Protein AF-A0A5D2RM09-F1 (afdb_monomer)

Secondary structure (DSSP, 8-state):
-HHHHHHHHHHHHHHHHHHHHHHHHHHHHHHHHHHHHHHHHHHHHHHHHHHHHHHHHHHHHHHHHHHHT-----EEETTEEEEE-SS-EEEE-S-----

Structure (mmCIF, N/CA/C/O backbone):
data_AF-A0A5D2RM09-F1
#
_entry.id   AF-A0A5D2RM09-F1
#
loop_
_atom_site.group_PDB
_atom_site.id
_atom_site.type_symbol
_atom_site.label_atom_id
_atom_site.label_alt_id
_atom_site.label_comp_id
_atom_site.label_asym_id
_atom_site.label_entity_id
_atom_site.label_seq_id
_atom_site.pdbx_PDB_ins_code
_atom_site.Cartn_x
_atom_site.Cartn_y
_atom_site.Cartn_z
_atom_site.occupancy
_atom_site.B_iso_or_equiv
_atom_site.auth_seq_id
_atom_site.auth_comp_id
_atom_site.auth_asym_id
_atom_site.auth_atom_id
_atom_site.pdbx_PDB_model_num
ATOM 1 N N . MET A 1 1 ? -29.309 2.527 48.191 1.00 62.09 1 MET A N 1
ATOM 2 C CA . MET A 1 1 ? -27.956 2.111 47.743 1.00 62.09 1 MET A CA 1
ATOM 3 C C . MET A 1 1 ? -27.993 1.372 46.405 1.00 62.09 1 MET A C 1
ATOM 5 O O . MET A 1 1 ? -27.083 1.579 45.614 1.00 62.09 1 MET A O 1
ATOM 9 N N . GLU A 1 2 ? -29.051 0.614 46.097 1.00 76.38 2 GLU A N 1
ATOM 10 C CA . GLU A 1 2 ? -29.220 -0.122 44.825 1.00 76.38 2 GLU A CA 1
ATOM 11 C C . GLU A 1 2 ? -29.104 0.739 43.553 1.00 76.38 2 GLU A C 1
ATOM 13 O O . GLU A 1 2 ? -28.448 0.327 42.600 1.00 76.38 2 GLU A O 1
ATOM 18 N N . ASN A 1 3 ? -29.625 1.972 43.551 1.00 87.25 3 ASN A N 1
ATOM 19 C CA . ASN A 1 3 ? -29.533 2.870 42.384 1.00 87.25 3 ASN A CA 1
ATOM 20 C C . ASN A 1 3 ? -28.087 3.261 42.020 1.00 87.25 3 ASN A C 1
ATOM 22 O O . ASN A 1 3 ? -27.775 3.495 40.859 1.00 87.25 3 ASN A O 1
ATOM 26 N N . LYS A 1 4 ? -27.182 3.332 43.008 1.00 92.44 4 LYS A N 1
ATOM 27 C CA . LYS A 1 4 ? -25.757 3.605 42.749 1.00 92.44 4 LYS A CA 1
ATOM 28 C C . LYS A 1 4 ? -25.042 2.371 42.210 1.00 92.44 4 LYS A C 1
ATOM 30 O O . LYS A 1 4 ? -24.180 2.505 41.353 1.00 92.44 4 LYS A O 1
ATOM 35 N N . ILE A 1 5 ? -25.401 1.187 42.703 1.00 94.69 5 ILE A N 1
ATOM 36 C CA . ILE A 1 5 ? -24.812 -0.080 42.253 1.00 94.69 5 ILE A CA 1
ATOM 37 C C . ILE A 1 5 ? -25.192 -0.342 40.792 1.00 94.69 5 ILE A C 1
ATOM 39 O O . ILE A 1 5 ? -24.313 -0.593 39.975 1.00 94.69 5 ILE A O 1
ATOM 43 N N . THR A 1 6 ? -26.471 -0.193 40.450 1.00 95.44 6 THR A N 1
ATOM 44 C CA . THR A 1 6 ? -26.971 -0.350 39.073 1.00 95.44 6 THR A CA 1
ATOM 45 C C . THR A 1 6 ? -26.354 0.667 38.113 1.00 95.44 6 THR A C 1
ATOM 47 O O . THR A 1 6 ? -25.916 0.295 37.026 1.00 95.44 6 THR A O 1
ATOM 50 N N . TYR A 1 7 ? -26.222 1.931 38.532 1.00 95.69 7 TYR A N 1
ATOM 51 C CA . TYR A 1 7 ? -25.516 2.949 37.748 1.00 95.69 7 TYR A CA 1
ATOM 52 C C . TYR A 1 7 ? -24.058 2.558 37.467 1.00 95.69 7 TYR A C 1
ATOM 54 O O . TYR A 1 7 ? -23.622 2.580 36.319 1.00 95.69 7 TYR A O 1
ATOM 62 N N . LEU A 1 8 ? -23.306 2.148 38.493 1.00 96.25 8 LEU A N 1
ATOM 63 C CA . LEU A 1 8 ? -21.908 1.742 38.323 1.00 96.25 8 LEU A CA 1
ATOM 64 C C . LEU A 1 8 ? -21.769 0.502 37.428 1.00 96.25 8 LEU A C 1
ATOM 66 O O . LEU A 1 8 ? -20.863 0.451 36.603 1.00 96.25 8 LEU A O 1
ATOM 70 N N . GLN A 1 9 ? -22.679 -0.468 37.536 1.00 96.06 9 GLN A N 1
ATOM 71 C CA . GLN A 1 9 ? -22.711 -1.642 36.654 1.00 96.06 9 GLN A CA 1
ATOM 72 C C . GLN A 1 9 ? -22.983 -1.267 35.191 1.00 96.06 9 GLN A C 1
ATOM 74 O O . GLN A 1 9 ? -22.363 -1.835 34.288 1.00 96.06 9 GLN A O 1
ATOM 79 N N . SER A 1 10 ? -23.866 -0.292 34.958 1.00 96.38 10 SER A N 1
ATOM 80 C CA . SER A 1 10 ? -24.117 0.248 33.621 1.00 96.38 10 SER A CA 1
ATOM 81 C C . SER A 1 10 ? -22.860 0.898 33.049 1.00 96.38 10 SER A C 1
ATOM 83 O O . SER A 1 10 ? -22.484 0.581 31.927 1.00 96.38 10 SER A O 1
ATOM 85 N N . VAL A 1 11 ? -22.184 1.755 33.822 1.00 96.88 11 VAL A N 1
ATOM 86 C CA . VAL A 1 11 ? -20.946 2.426 33.385 1.00 96.88 11 VAL A CA 1
ATOM 87 C C . VAL A 1 11 ? -19.834 1.414 33.094 1.00 96.88 11 VAL A C 1
ATOM 89 O O . VAL A 1 11 ? -19.105 1.553 32.117 1.00 96.88 11 VAL A O 1
ATOM 92 N N . ILE A 1 12 ? -19.706 0.365 33.910 1.00 96.94 12 ILE A N 1
ATOM 93 C CA . ILE A 1 12 ? -18.731 -0.705 33.660 1.00 96.94 12 ILE A CA 1
ATOM 94 C C . ILE A 1 12 ? -19.051 -1.445 32.357 1.00 96.94 12 ILE A C 1
ATOM 96 O O . ILE A 1 12 ? -18.129 -1.747 31.602 1.00 96.94 12 ILE A O 1
ATOM 100 N N . SER A 1 13 ? -20.329 -1.718 32.073 1.00 96.88 13 SER A N 1
ATOM 101 C CA . SER A 1 13 ? -20.717 -2.365 30.811 1.00 96.88 13 SER A CA 1
ATOM 102 C C . SER A 1 13 ? -20.392 -1.484 29.612 1.00 96.88 13 SER A C 1
ATOM 104 O O . SER A 1 13 ? -19.741 -1.960 28.691 1.00 96.88 13 SER A O 1
ATOM 106 N N . THR A 1 14 ? -20.735 -0.193 29.656 1.00 96.94 14 THR A N 1
ATOM 107 C CA . THR A 1 14 ? -20.437 0.722 28.544 1.00 96.94 14 THR A CA 1
ATOM 108 C C . THR A 1 14 ? -18.937 0.849 28.303 1.00 96.94 14 THR A C 1
ATOM 110 O O . THR A 1 14 ? -18.496 0.754 27.167 1.00 96.94 14 THR A O 1
ATOM 11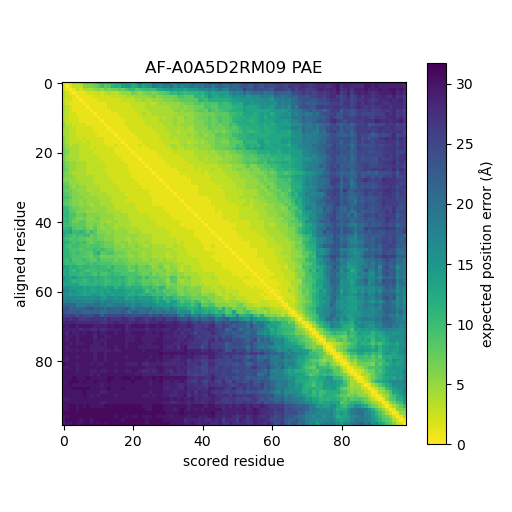3 N N . LEU A 1 15 ? -18.130 0.973 29.364 1.00 97.12 15 LEU A N 1
ATOM 114 C CA . LEU A 1 15 ? -16.670 1.032 29.227 1.00 97.12 15 LEU A CA 1
ATOM 115 C C . LEU A 1 15 ? -16.087 -0.262 28.648 1.00 97.12 15 LEU A C 1
ATOM 117 O O . LEU A 1 15 ? -15.100 -0.223 27.915 1.00 97.12 15 LEU A O 1
ATOM 121 N N . LYS A 1 16 ? -16.681 -1.413 28.977 1.00 96.94 16 LYS A N 1
ATOM 122 C CA . LYS A 1 16 ? -16.271 -2.701 28.420 1.00 96.94 16 LYS A CA 1
ATOM 123 C C . LYS A 1 16 ? -16.609 -2.790 26.933 1.00 96.94 16 LYS A C 1
ATOM 125 O O . LYS A 1 16 ? -15.754 -3.214 26.160 1.00 96.94 16 LYS A O 1
ATOM 130 N N . ASP A 1 17 ? -17.809 -2.375 26.545 1.00 96.62 17 ASP A N 1
ATOM 131 C CA . ASP A 1 17 ? -18.238 -2.362 25.145 1.00 96.62 17 ASP A CA 1
ATOM 132 C C . ASP A 1 17 ? -17.379 -1.392 24.317 1.00 96.62 17 ASP A C 1
ATOM 134 O O . ASP A 1 17 ? -16.889 -1.757 23.247 1.00 96.62 17 ASP A O 1
ATOM 138 N N . ASP A 1 18 ? -17.091 -0.204 24.857 1.00 96.62 18 ASP A N 1
ATOM 139 C CA . ASP A 1 18 ? -16.193 0.778 24.239 1.00 96.62 18 ASP A CA 1
ATOM 140 C C . ASP A 1 18 ? -14.768 0.227 24.080 1.00 96.62 18 ASP A C 1
ATOM 142 O O . ASP A 1 18 ? -14.136 0.424 23.039 1.00 96.62 18 ASP A O 1
ATOM 146 N N . SER A 1 19 ? -14.261 -0.497 25.085 1.00 96.38 19 SER A N 1
ATOM 147 C CA . SER A 1 19 ? -12.949 -1.152 25.022 1.00 96.38 19 SER A CA 1
ATOM 148 C C . SER A 1 19 ? -12.899 -2.223 23.934 1.00 96.38 19 SER A C 1
ATOM 150 O O . SER A 1 19 ? -11.920 -2.292 23.195 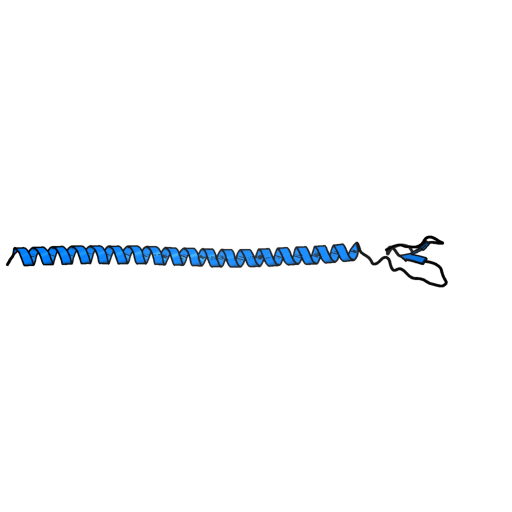1.00 96.38 19 SER A O 1
ATOM 152 N N . LEU A 1 20 ? -13.944 -3.046 23.809 1.00 96.75 20 LEU A N 1
ATOM 153 C CA . LEU A 1 20 ? -14.020 -4.079 22.772 1.00 96.75 20 LEU A CA 1
ATOM 154 C C . LEU A 1 20 ? -14.075 -3.455 21.373 1.00 96.75 20 LEU A C 1
ATOM 156 O O . LEU A 1 20 ? -13.352 -3.885 20.474 1.00 96.75 20 LEU A O 1
ATOM 160 N N . LEU A 1 21 ? -14.865 -2.392 21.206 1.00 97.25 21 LEU A N 1
ATOM 161 C CA . LEU A 1 21 ? -14.935 -1.642 19.954 1.00 97.25 21 LEU A CA 1
ATOM 162 C C . LEU A 1 21 ? -13.587 -0.999 19.594 1.00 97.25 21 LEU A C 1
ATOM 164 O O . LEU A 1 21 ? -13.211 -0.950 18.420 1.00 97.25 21 LEU A O 1
ATOM 168 N N . ALA A 1 22 ? -12.855 -0.486 20.586 1.00 97.56 22 ALA A N 1
ATOM 169 C CA . ALA A 1 22 ? -11.521 0.067 20.376 1.00 97.56 22 ALA A CA 1
ATOM 170 C C . ALA A 1 22 ? -10.534 -1.008 19.893 1.00 97.56 22 ALA A C 1
ATOM 172 O O . ALA A 1 22 ? -9.791 -0.756 18.943 1.00 97.56 22 ALA A O 1
ATOM 173 N N . ASP A 1 23 ? -10.574 -2.210 20.473 1.00 97.62 23 ASP A N 1
ATOM 174 C CA . ASP A 1 23 ? -9.731 -3.335 20.055 1.00 97.62 23 ASP A CA 1
ATOM 175 C C . ASP A 1 23 ? -10.040 -3.795 18.622 1.00 97.62 23 ASP A C 1
ATOM 177 O O . ASP A 1 23 ? -9.125 -4.098 17.851 1.00 97.62 23 ASP A O 1
ATOM 181 N N . GLU A 1 24 ? -11.315 -3.830 18.231 1.00 97.50 24 GLU A N 1
ATOM 182 C CA . GLU A 1 24 ? -11.719 -4.154 16.857 1.00 97.50 24 GLU A CA 1
ATOM 183 C C . GLU A 1 24 ? -11.213 -3.117 15.853 1.00 97.50 24 GLU A C 1
ATOM 185 O O . GLU A 1 24 ? -10.627 -3.476 14.827 1.00 97.50 24 GLU A O 1
ATOM 190 N N . LYS A 1 25 ? -11.371 -1.826 16.168 1.00 98.00 25 LYS A N 1
ATOM 191 C CA . LYS A 1 25 ? -10.842 -0.733 15.338 1.00 98.00 25 LYS A CA 1
ATOM 192 C C . LYS A 1 25 ? -9.325 -0.795 15.225 1.00 98.00 25 LYS A C 1
ATOM 194 O O . LYS A 1 25 ? -8.786 -0.595 14.140 1.00 98.00 25 LYS A O 1
ATOM 199 N N . LEU A 1 26 ? -8.639 -1.093 16.325 1.00 98.31 26 LEU A N 1
ATOM 200 C CA . LEU A 1 26 ? -7.187 -1.223 16.342 1.00 98.31 26 LEU A CA 1
ATOM 201 C C . LEU A 1 26 ? -6.734 -2.373 15.437 1.00 98.31 26 LEU A C 1
ATOM 203 O O . LEU A 1 26 ? -5.822 -2.183 14.634 1.00 98.31 26 LEU A O 1
ATOM 207 N N . LYS A 1 27 ? -7.400 -3.531 15.497 1.00 98.06 27 LYS A N 1
ATOM 208 C CA . LYS A 1 27 ? -7.115 -4.661 14.597 1.00 98.06 27 LYS A CA 1
ATOM 209 C C . LYS A 1 27 ? -7.354 -4.308 13.130 1.00 98.06 27 LYS A C 1
ATOM 211 O O . LYS A 1 27 ? -6.527 -4.651 12.290 1.00 98.06 27 LYS A O 1
ATOM 216 N N . ALA A 1 28 ? -8.445 -3.606 12.822 1.00 98.06 28 ALA A N 1
ATOM 217 C CA . ALA A 1 28 ? -8.732 -3.165 11.458 1.00 98.06 28 ALA A CA 1
ATOM 218 C C . ALA A 1 28 ? -7.635 -2.228 10.924 1.00 98.06 28 ALA A C 1
ATOM 220 O O . ALA A 1 28 ? -7.134 -2.436 9.821 1.00 98.06 28 ALA A O 1
ATOM 221 N N . LEU A 1 29 ? -7.200 -1.259 11.735 1.00 98.50 29 LEU A N 1
ATOM 222 C CA . LEU A 1 29 ? -6.113 -0.343 11.378 1.00 98.50 29 LEU A CA 1
ATOM 223 C C . LEU A 1 29 ? -4.772 -1.065 11.208 1.00 98.50 29 LEU A C 1
ATOM 225 O O . LEU A 1 29 ? -4.007 -0.734 10.307 1.00 98.50 29 LEU A O 1
ATOM 229 N N . GLN A 1 30 ? -4.471 -2.057 12.047 1.00 98.31 30 GLN A N 1
ATOM 230 C CA . GLN A 1 30 ? -3.256 -2.862 11.898 1.00 98.31 30 GLN A CA 1
ATOM 231 C C . GLN A 1 30 ? -3.234 -3.622 10.569 1.00 98.31 30 GLN A C 1
ATOM 233 O O . GLN A 1 30 ? -2.191 -3.670 9.914 1.00 98.31 30 GLN A O 1
ATOM 238 N N . GLU A 1 31 ? -4.370 -4.183 10.154 1.00 98.38 31 GLU A N 1
ATOM 239 C CA . GLU A 1 31 ? -4.467 -4.867 8.865 1.00 98.38 31 GLU A CA 1
ATOM 240 C C . GLU A 1 31 ? -4.371 -3.878 7.695 1.00 98.38 31 GLU A C 1
ATOM 242 O O . GLU A 1 31 ? -3.667 -4.145 6.725 1.00 98.38 31 GLU A O 1
ATOM 247 N N . GLU A 1 32 ? -4.983 -2.697 7.802 1.00 98.25 32 GLU A N 1
ATOM 248 C CA . GLU A 1 32 ? -4.844 -1.644 6.790 1.00 98.25 32 GLU A CA 1
ATOM 249 C C . GLU A 1 32 ? -3.383 -1.201 6.626 1.00 98.25 32 GLU A C 1
ATOM 251 O O . GLU A 1 32 ? -2.867 -1.158 5.508 1.00 98.25 32 GLU A O 1
ATOM 256 N N . VAL A 1 33 ? -2.674 -0.953 7.733 1.00 98.50 33 VAL A N 1
ATOM 257 C CA . VAL A 1 33 ? -1.241 -0.617 7.713 1.00 98.50 33 VAL A CA 1
ATOM 258 C C . VAL A 1 33 ? -0.426 -1.728 7.055 1.00 98.50 33 VAL A C 1
ATOM 260 O O . VAL A 1 33 ? 0.474 -1.441 6.265 1.00 98.50 33 VAL A O 1
ATOM 263 N N . ARG A 1 34 ? -0.744 -2.996 7.335 1.00 98.31 34 ARG A N 1
ATOM 264 C CA . ARG A 1 34 ? -0.073 -4.142 6.715 1.00 98.31 34 ARG A CA 1
ATOM 265 C C . ARG A 1 34 ? -0.294 -4.182 5.202 1.00 98.31 34 ARG A C 1
ATOM 267 O O . ARG A 1 34 ? 0.672 -4.334 4.457 1.00 98.31 34 ARG A O 1
ATOM 274 N N . LEU A 1 35 ? -1.533 -4.009 4.746 1.00 98.50 35 LEU A N 1
ATOM 275 C CA . LEU A 1 35 ? -1.863 -3.983 3.319 1.00 98.50 35 LEU A CA 1
ATOM 276 C C . LEU A 1 35 ? -1.168 -2.820 2.604 1.00 98.50 35 LEU A C 1
ATOM 278 O O . LEU A 1 35 ? -0.576 -3.009 1.540 1.00 98.50 35 LEU A O 1
ATOM 282 N N . LEU A 1 36 ? -1.182 -1.629 3.207 1.00 98.44 36 LEU A N 1
ATOM 283 C CA . LEU A 1 36 ? -0.478 -0.459 2.682 1.00 98.44 36 LEU A CA 1
ATOM 284 C C . LEU A 1 36 ? 1.031 -0.694 2.602 1.00 98.44 36 LEU A C 1
ATOM 286 O O . LEU A 1 36 ? 1.666 -0.292 1.627 1.00 98.44 36 LEU A O 1
ATOM 290 N N . TRP A 1 37 ? 1.609 -1.374 3.590 1.00 98.44 37 TRP A N 1
ATOM 291 C CA . TRP A 1 37 ? 3.022 -1.735 3.583 1.00 98.44 37 TRP A CA 1
ATOM 292 C C . TRP A 1 37 ? 3.367 -2.691 2.435 1.00 98.44 37 TRP A C 1
ATOM 294 O O . TRP A 1 37 ? 4.370 -2.500 1.742 1.00 98.44 37 TRP A O 1
ATOM 304 N N . ASP A 1 38 ? 2.529 -3.697 2.192 1.00 98.19 38 ASP A N 1
ATOM 305 C CA . ASP A 1 38 ? 2.718 -4.643 1.091 1.00 98.19 38 ASP A CA 1
ATOM 306 C C . ASP A 1 38 ? 2.620 -3.957 -0.278 1.00 98.19 38 ASP A C 1
ATOM 308 O O . ASP A 1 38 ? 3.488 -4.161 -1.133 1.00 98.19 38 ASP A O 1
ATOM 312 N N . VAL A 1 39 ? 1.630 -3.078 -0.462 1.00 98.38 39 VAL A N 1
ATOM 313 C CA . VAL A 1 39 ? 1.487 -2.267 -1.682 1.00 98.38 39 VAL A CA 1
ATOM 314 C C . VAL A 1 39 ? 2.676 -1.324 -1.863 1.00 98.38 39 VAL A C 1
ATOM 316 O O . VAL A 1 39 ? 3.228 -1.239 -2.957 1.00 98.38 39 VAL A O 1
ATOM 319 N N . SER A 1 40 ? 3.119 -0.657 -0.797 1.00 98.25 40 SER A N 1
ATOM 320 C CA . SER A 1 40 ? 4.261 0.262 -0.841 1.00 98.25 40 SER A CA 1
ATOM 321 C C . SER A 1 40 ? 5.541 -0.438 -1.301 1.00 98.25 40 SER A C 1
ATOM 323 O O . SER A 1 40 ? 6.238 0.061 -2.185 1.00 98.25 40 SER A O 1
ATOM 325 N N . ARG A 1 41 ? 5.819 -1.644 -0.784 1.00 98.25 41 ARG A N 1
ATOM 326 C CA . ARG A 1 41 ? 6.983 -2.438 -1.213 1.00 98.25 41 ARG A CA 1
ATOM 327 C C . ARG A 1 41 ? 6.910 -2.826 -2.683 1.00 98.25 41 ARG A C 1
ATOM 329 O O . ARG A 1 41 ? 7.916 -2.734 -3.382 1.00 98.25 41 ARG A O 1
ATOM 336 N N . LYS A 1 42 ? 5.732 -3.246 -3.150 1.00 98.25 42 LYS A N 1
ATOM 337 C CA . LYS A 1 42 ? 5.525 -3.576 -4.561 1.00 98.25 42 LYS A CA 1
ATOM 338 C C . LYS A 1 42 ? 5.765 -2.352 -5.449 1.00 98.25 42 LYS A C 1
ATOM 340 O O . LYS A 1 42 ? 6.548 -2.438 -6.388 1.00 98.25 42 LYS A O 1
ATOM 345 N N . ASN A 1 43 ? 5.167 -1.215 -5.103 1.00 97.88 43 ASN A N 1
ATOM 346 C CA . ASN A 1 43 ? 5.316 0.023 -5.867 1.00 97.88 43 ASN A CA 1
ATOM 347 C C . ASN A 1 43 ? 6.770 0.507 -5.889 1.00 97.88 43 ASN A C 1
ATOM 349 O O . ASN A 1 43 ? 7.253 0.941 -6.926 1.00 97.88 43 ASN A O 1
ATOM 353 N N . ASN A 1 44 ? 7.483 0.420 -4.764 1.00 97.94 44 ASN A N 1
ATOM 354 C CA . ASN A 1 44 ? 8.891 0.802 -4.703 1.00 97.94 44 ASN A CA 1
ATOM 355 C C . ASN A 1 44 ? 9.766 -0.080 -5.609 1.00 97.94 44 ASN A C 1
ATOM 357 O O . ASN A 1 44 ? 10.634 0.438 -6.306 1.00 97.94 44 ASN A O 1
ATOM 361 N N . PHE A 1 45 ? 9.502 -1.388 -5.656 1.00 97.56 45 PHE A N 1
ATOM 362 C CA . PHE A 1 45 ? 10.196 -2.284 -6.578 1.00 97.56 45 PHE A CA 1
ATOM 363 C C . PHE A 1 45 ? 9.900 -1.941 -8.045 1.00 97.56 45 PHE A C 1
ATOM 365 O O . PHE A 1 45 ? 10.825 -1.833 -8.845 1.00 97.56 45 PHE A O 1
ATOM 372 N N . GLU A 1 46 ? 8.628 -1.737 -8.394 1.00 98.06 46 GLU A N 1
ATOM 373 C CA . GLU A 1 46 ? 8.220 -1.371 -9.758 1.00 98.06 46 GLU A CA 1
ATOM 374 C C . GLU A 1 46 ? 8.831 -0.034 -10.202 1.00 98.06 46 GLU A C 1
ATOM 376 O O . GLU A 1 46 ? 9.305 0.074 -11.331 1.00 98.06 46 GLU A O 1
ATOM 381 N N . LEU A 1 47 ? 8.899 0.955 -9.306 1.00 9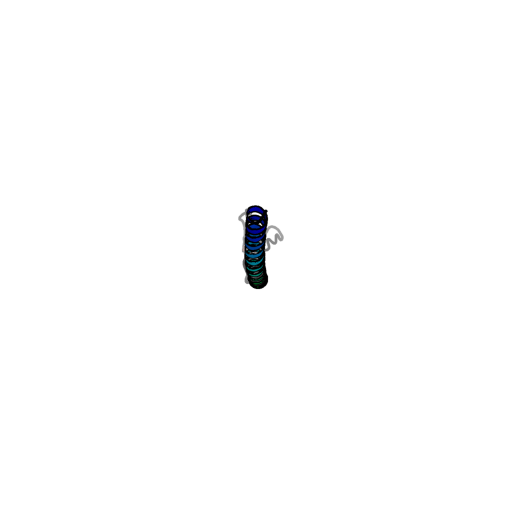8.19 47 LEU A N 1
ATOM 382 C CA . LEU A 1 47 ? 9.571 2.229 -9.566 1.00 98.19 47 LEU A CA 1
ATOM 383 C C . LEU A 1 47 ? 11.055 2.039 -9.884 1.00 98.19 47 LEU A C 1
ATOM 385 O O . LEU A 1 47 ? 11.521 2.572 -10.885 1.00 98.19 47 LEU A O 1
ATOM 389 N N . HIS A 1 48 ? 11.779 1.241 -9.097 1.00 97.38 48 HIS A N 1
ATOM 390 C CA . HIS A 1 48 ? 13.197 0.984 -9.359 1.00 97.38 48 HIS A CA 1
ATOM 391 C C . HIS A 1 48 ? 13.445 0.260 -10.688 1.00 97.38 48 HIS A C 1
ATOM 393 O O . HIS A 1 48 ? 14.439 0.536 -11.361 1.00 97.38 48 HIS A O 1
ATOM 399 N N . VAL A 1 49 ? 12.548 -0.645 -11.093 1.00 97.81 49 VAL A N 1
ATOM 400 C CA . VAL A 1 49 ? 12.620 -1.277 -12.420 1.00 97.81 49 VAL A CA 1
ATOM 401 C C . VAL A 1 49 ? 12.454 -0.226 -13.518 1.00 97.81 49 VAL A C 1
ATOM 403 O O . VAL A 1 49 ? 13.292 -0.149 -14.414 1.00 97.81 49 VAL A O 1
ATOM 406 N N . LEU A 1 50 ? 11.429 0.624 -13.416 1.00 97.69 50 LEU A N 1
ATOM 407 C CA . LEU A 1 50 ? 11.168 1.678 -14.400 1.00 97.69 50 LEU A CA 1
ATOM 408 C C . LEU A 1 50 ? 12.303 2.706 -14.477 1.00 97.69 50 LEU A C 1
ATOM 410 O O . LEU A 1 50 ? 12.671 3.125 -15.571 1.00 97.69 50 LEU A O 1
ATOM 414 N N . GLU A 1 51 ? 12.884 3.094 -13.340 1.00 97.50 51 GLU A N 1
ATOM 415 C CA . GLU A 1 51 ? 14.057 3.977 -13.292 1.00 97.50 51 GLU A CA 1
ATOM 416 C C . GLU A 1 51 ? 15.252 3.357 -14.026 1.00 97.50 51 GLU A C 1
ATOM 418 O O . GLU A 1 51 ? 15.899 4.028 -14.829 1.00 97.50 51 GLU A O 1
ATOM 423 N N . SER A 1 52 ? 15.518 2.065 -13.809 1.00 96.31 52 SER A N 1
ATOM 424 C CA . SER A 1 52 ? 16.608 1.366 -14.496 1.00 96.31 52 SER A CA 1
ATOM 425 C C . SER A 1 52 ? 16.380 1.268 -16.007 1.00 96.31 52 SER A C 1
ATOM 427 O O . SER A 1 52 ? 17.331 1.408 -16.774 1.00 96.31 52 SER A O 1
ATOM 429 N N . GLU A 1 53 ? 15.147 1.010 -16.446 1.00 97.12 53 GLU A N 1
ATOM 430 C CA . GLU A 1 53 ? 14.795 0.951 -17.872 1.00 97.12 53 GLU A CA 1
ATOM 431 C C . GLU A 1 53 ? 14.894 2.329 -18.543 1.00 97.12 53 GLU A C 1
ATOM 433 O O . GLU A 1 53 ? 15.355 2.441 -19.685 1.00 97.12 53 GLU A O 1
ATOM 438 N N . ALA A 1 54 ? 14.491 3.384 -17.830 1.00 96.38 54 ALA A N 1
ATOM 439 C CA . ALA A 1 54 ? 14.630 4.758 -18.291 1.00 96.38 54 ALA A CA 1
ATOM 440 C C . ALA A 1 54 ? 16.107 5.140 -18.459 1.00 96.38 54 ALA A C 1
ATOM 442 O O . ALA A 1 54 ? 16.463 5.689 -19.503 1.00 96.38 54 ALA A O 1
ATOM 443 N N . GLN A 1 55 ? 16.964 4.780 -17.496 1.00 96.44 55 GLN A N 1
ATOM 444 C CA . GLN A 1 55 ? 18.400 5.050 -17.583 1.00 96.44 55 GLN A CA 1
ATOM 445 C C . GLN A 1 55 ? 19.063 4.295 -18.742 1.00 96.44 55 GLN A C 1
ATOM 447 O O . GLN A 1 55 ? 19.781 4.907 -19.523 1.00 96.44 55 GLN A O 1
ATOM 452 N N . ASP A 1 56 ? 18.777 2.998 -18.927 1.00 96.31 56 ASP A N 1
ATOM 453 C CA . ASP A 1 56 ? 19.300 2.246 -20.086 1.00 96.31 56 ASP A CA 1
ATOM 454 C C . ASP A 1 56 ? 18.881 2.901 -21.411 1.00 96.31 56 ASP A C 1
ATOM 456 O O . ASP A 1 56 ? 19.668 3.018 -22.354 1.00 96.31 56 ASP A O 1
ATOM 460 N N . THR A 1 57 ? 17.635 3.369 -21.483 1.00 95.50 57 THR A N 1
ATOM 461 C CA . THR A 1 57 ? 17.124 4.051 -22.674 1.00 95.50 57 THR A CA 1
ATOM 462 C C . THR A 1 57 ? 17.842 5.380 -22.919 1.00 95.50 57 THR A C 1
ATOM 464 O O . THR A 1 57 ? 18.177 5.680 -24.069 1.00 95.50 57 THR A O 1
ATOM 467 N N . GLU A 1 58 ? 18.105 6.158 -21.868 1.00 94.81 58 GLU A N 1
ATOM 468 C CA . GLU A 1 58 ? 18.859 7.413 -21.940 1.00 94.81 58 GLU A CA 1
ATOM 469 C C . GLU A 1 58 ? 20.303 7.173 -22.395 1.00 94.81 58 GLU A C 1
ATOM 471 O O . GLU A 1 58 ? 20.730 7.763 -23.391 1.00 94.81 58 GLU A O 1
ATOM 476 N N . ASP A 1 59 ? 21.006 6.224 -21.774 1.00 94.38 59 ASP A N 1
ATOM 477 C CA . ASP A 1 59 ? 22.387 5.862 -22.116 1.00 94.38 59 ASP A CA 1
ATOM 478 C C . ASP A 1 59 ? 22.496 5.423 -23.587 1.00 94.38 59 ASP A C 1
ATOM 480 O O . ASP A 1 59 ? 23.417 5.793 -24.328 1.00 94.38 59 ASP A O 1
ATOM 484 N N . ARG A 1 60 ? 21.516 4.644 -24.063 1.00 92.94 60 ARG A N 1
ATOM 485 C CA . ARG A 1 60 ? 21.443 4.219 -25.467 1.00 92.94 60 ARG A CA 1
ATOM 486 C C . ARG A 1 60 ? 21.171 5.386 -26.408 1.00 92.94 60 ARG A C 1
ATOM 488 O O . ARG A 1 60 ? 21.736 5.407 -27.506 1.00 92.94 60 ARG A O 1
ATOM 495 N N . MET A 1 61 ? 20.316 6.329 -26.017 1.00 91.62 61 MET A N 1
ATOM 496 C CA . MET A 1 61 ? 20.050 7.535 -26.800 1.00 91.62 61 MET A 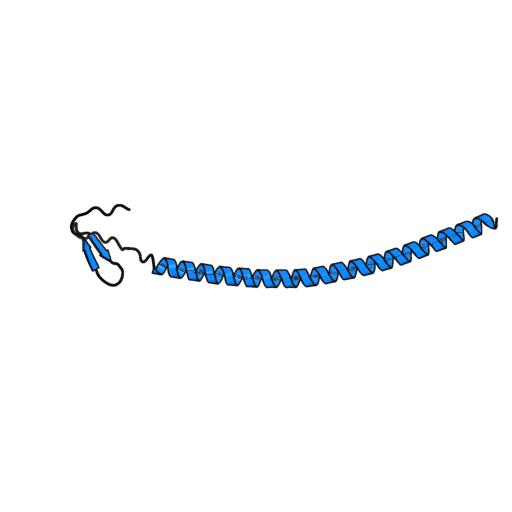CA 1
ATOM 497 C C . MET A 1 61 ? 21.305 8.405 -26.896 1.00 91.62 61 MET A C 1
ATOM 499 O O . MET A 1 61 ? 21.655 8.838 -27.995 1.00 91.62 61 MET A O 1
ATOM 503 N N . GLU A 1 62 ? 22.024 8.602 -25.792 1.00 89.75 62 G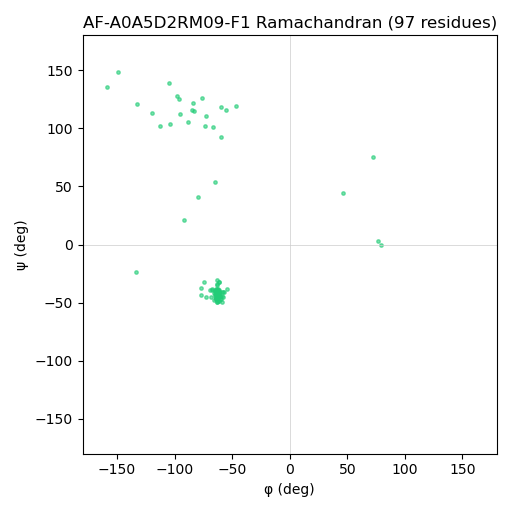LU A N 1
ATOM 504 C CA . GLU A 1 62 ? 23.284 9.344 -25.771 1.00 89.75 62 GLU A CA 1
ATOM 505 C C . GLU A 1 62 ? 24.336 8.674 -26.666 1.00 89.75 62 GLU A C 1
ATOM 507 O O . GLU A 1 62 ? 24.948 9.329 -27.513 1.00 89.75 62 GLU A O 1
ATOM 512 N N . ALA A 1 63 ? 24.472 7.347 -26.597 1.00 87.12 63 ALA A N 1
ATOM 513 C CA . ALA A 1 63 ? 25.369 6.600 -27.476 1.00 87.12 63 ALA A CA 1
ATOM 514 C C . ALA A 1 63 ? 25.006 6.730 -28.970 1.00 87.12 63 ALA A C 1
ATOM 516 O O . ALA A 1 63 ? 25.890 6.679 -29.834 1.00 87.12 63 ALA A O 1
ATOM 517 N N . VAL A 1 64 ? 23.718 6.873 -29.307 1.00 85.25 64 VAL A N 1
ATOM 518 C CA . VAL A 1 64 ? 23.273 7.162 -30.680 1.00 85.25 64 VAL A CA 1
ATOM 519 C C . VAL A 1 64 ? 23.590 8.606 -31.057 1.00 85.25 64 VAL A C 1
ATOM 521 O O . VAL A 1 64 ? 24.152 8.821 -32.132 1.00 85.25 64 VAL A O 1
ATOM 524 N N . ASN A 1 65 ? 23.311 9.574 -30.184 1.00 79.06 65 ASN A N 1
ATOM 525 C CA . ASN A 1 65 ? 23.638 10.980 -30.417 1.00 79.06 65 ASN A CA 1
ATOM 526 C C . ASN A 1 65 ? 25.139 11.168 -30.655 1.00 79.06 65 ASN A C 1
ATOM 528 O O . ASN A 1 65 ? 25.503 11.764 -31.660 1.00 79.06 65 ASN A O 1
ATOM 532 N N . LEU A 1 66 ? 26.014 10.545 -29.860 1.00 75.44 66 LEU A N 1
ATOM 533 C CA . LEU A 1 66 ? 27.468 10.571 -30.076 1.00 75.44 66 LEU A CA 1
ATOM 534 C C . LEU A 1 66 ? 27.900 9.956 -31.420 1.00 75.44 66 LEU A C 1
ATOM 536 O O . LEU A 1 66 ? 28.892 10.376 -32.017 1.00 75.44 66 LEU A O 1
ATOM 540 N N . LYS A 1 67 ? 27.175 8.950 -31.929 1.00 72.31 67 LYS A N 1
ATOM 541 C CA . LYS A 1 67 ? 27.437 8.376 -33.264 1.00 72.31 67 LYS A CA 1
ATOM 542 C C . LYS A 1 67 ? 26.978 9.294 -34.397 1.00 72.31 67 LYS A C 1
ATOM 544 O O . LYS A 1 67 ? 27.578 9.250 -35.473 1.00 72.31 67 LYS A O 1
ATOM 549 N N . VAL A 1 68 ? 25.912 10.063 -34.183 1.00 67.69 68 VAL A N 1
ATOM 550 C CA . VAL A 1 68 ? 25.385 11.042 -35.147 1.00 67.69 68 VAL A CA 1
ATOM 551 C C . VAL A 1 68 ? 26.253 12.301 -35.144 1.00 67.69 68 VAL A C 1
ATOM 553 O O . VAL A 1 68 ? 26.666 12.761 -36.206 1.00 67.69 68 VAL A O 1
ATOM 556 N N . GLU A 1 69 ? 26.638 12.777 -33.963 1.00 56.78 69 GLU A N 1
ATOM 557 C CA . GLU A 1 69 ? 27.616 13.836 -33.720 1.00 56.78 69 GLU A CA 1
ATOM 558 C C . GLU A 1 69 ? 29.056 13.320 -33.815 1.00 56.78 69 GLU A C 1
ATOM 560 O O . GLU A 1 69 ? 29.923 13.719 -33.035 1.00 56.78 69 GLU A O 1
ATOM 565 N N . LYS A 1 70 ? 29.359 12.450 -34.796 1.00 57.03 70 LYS A N 1
ATOM 566 C CA . LYS A 1 70 ? 30.760 12.231 -35.179 1.00 57.03 70 LYS A CA 1
ATOM 567 C C . LYS A 1 70 ? 31.392 13.616 -35.305 1.00 57.03 70 LYS A C 1
ATOM 569 O O . LYS A 1 70 ? 30.898 14.399 -36.123 1.00 57.03 70 LYS A O 1
ATOM 574 N N . PRO A 1 71 ? 32.429 13.944 -34.511 1.00 51.94 71 PRO A N 1
ATOM 575 C CA . PRO A 1 71 ? 32.981 15.279 -34.537 1.00 51.94 71 PRO A CA 1
ATOM 576 C C . PRO A 1 71 ? 33.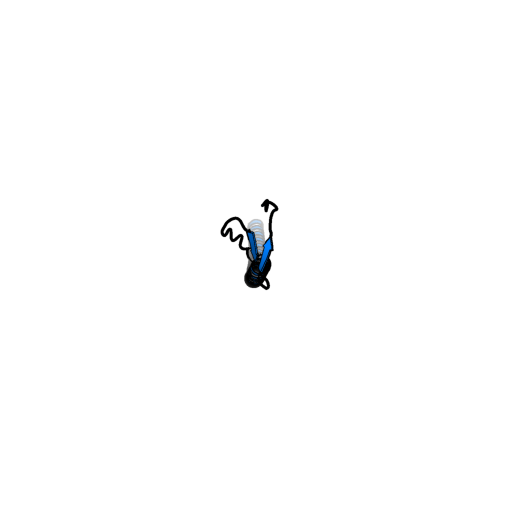440 15.499 -35.966 1.00 51.94 71 PRO A C 1
ATOM 578 O O . PRO A 1 71 ? 34.273 14.742 -36.476 1.00 51.94 71 PRO A O 1
ATOM 581 N N . ILE A 1 72 ? 32.847 16.492 -36.629 1.00 53.78 72 ILE A N 1
ATOM 582 C CA . ILE A 1 72 ? 33.352 17.001 -37.894 1.00 53.78 72 ILE A CA 1
ATOM 583 C C . ILE A 1 72 ? 34.758 17.491 -37.555 1.00 53.78 72 ILE A C 1
ATOM 585 O O . ILE A 1 72 ? 34.946 18.581 -37.016 1.00 53.78 72 ILE A O 1
ATOM 589 N N . SER A 1 73 ? 35.741 16.611 -37.745 1.00 50.53 73 SER A N 1
ATOM 590 C CA . SER A 1 73 ? 37.104 16.849 -37.302 1.00 50.53 73 SER A CA 1
ATOM 591 C C . SER A 1 73 ? 37.710 17.874 -38.240 1.00 50.53 73 SER A C 1
ATOM 593 O O . SER A 1 73 ? 38.014 17.612 -39.403 1.00 50.53 73 SER A O 1
ATOM 595 N N . CYS A 1 74 ? 37.748 19.084 -37.708 1.00 52.31 74 CYS A N 1
ATOM 596 C CA . CYS A 1 74 ? 38.246 20.317 -38.271 1.00 52.31 74 CYS A CA 1
ATOM 597 C C . CYS A 1 74 ? 39.755 20.361 -38.563 1.00 52.31 74 CYS A C 1
ATOM 599 O O . CYS A 1 74 ? 40.413 21.220 -37.983 1.00 52.31 74 CYS A O 1
ATOM 601 N N . CYS A 1 75 ? 40.365 19.439 -39.314 1.00 48.34 75 CYS A N 1
ATOM 602 C CA . CYS A 1 75 ? 41.825 19.457 -39.485 1.00 48.34 75 CYS A CA 1
ATOM 603 C C . CYS A 1 75 ? 42.277 20.614 -40.400 1.00 48.34 75 CYS A C 1
ATOM 605 O O . CYS A 1 75 ? 42.055 20.579 -41.615 1.00 48.34 75 CYS A O 1
ATOM 607 N N . TYR A 1 76 ? 42.952 21.613 -39.816 1.00 48.00 76 TYR A N 1
ATOM 608 C CA . TYR A 1 76 ? 43.709 22.642 -40.537 1.00 48.00 76 TYR A CA 1
ATOM 609 C C . TYR A 1 76 ? 45.105 22.109 -40.874 1.00 48.00 76 TYR A C 1
ATOM 611 O O . TYR A 1 76 ? 45.922 21.886 -39.980 1.00 48.00 76 TYR A O 1
ATOM 619 N N . PHE A 1 77 ? 45.404 21.942 -42.161 1.00 45.31 77 PHE A N 1
ATOM 620 C CA . PHE A 1 77 ? 46.746 21.580 -42.622 1.00 45.31 77 PHE A CA 1
ATOM 621 C C . PHE A 1 77 ? 47.142 22.494 -43.783 1.00 45.31 77 PHE A C 1
ATOM 623 O O . PHE A 1 77 ? 46.429 22.567 -44.782 1.00 45.31 77 PHE A O 1
ATOM 630 N N . ASN A 1 78 ? 48.249 23.234 -43.639 1.00 43.19 78 ASN A N 1
ATOM 631 C CA . ASN A 1 78 ? 48.777 24.153 -44.662 1.00 43.19 78 ASN A CA 1
ATOM 632 C C . ASN A 1 78 ? 47.715 25.075 -45.308 1.00 43.19 78 ASN A C 1
ATOM 634 O O . ASN A 1 78 ? 47.670 25.235 -46.524 1.00 43.19 78 ASN A O 1
ATOM 638 N N . GLY A 1 79 ? 46.828 25.668 -44.500 1.00 53.41 79 GLY A N 1
ATOM 639 C CA . GLY A 1 79 ? 45.817 26.622 -44.978 1.00 53.41 79 GLY A CA 1
ATOM 640 C C . GLY A 1 79 ? 44.603 26.012 -45.695 1.00 53.41 79 GLY A C 1
ATOM 641 O O . GLY A 1 79 ? 43.738 26.765 -46.133 1.00 53.41 79 GLY A O 1
ATOM 642 N N . CYS A 1 80 ? 44.496 24.681 -45.785 1.00 44.53 80 CYS A N 1
ATOM 643 C CA . CYS A 1 80 ? 43.314 23.987 -46.305 1.00 44.53 80 CYS A CA 1
ATOM 644 C C . CYS A 1 80 ? 42.491 23.360 -45.169 1.00 44.53 80 CYS A C 1
ATOM 646 O O . CYS A 1 80 ? 43.050 22.777 -44.237 1.00 44.53 80 CYS A O 1
ATOM 648 N N . PHE A 1 81 ? 41.162 23.470 -45.2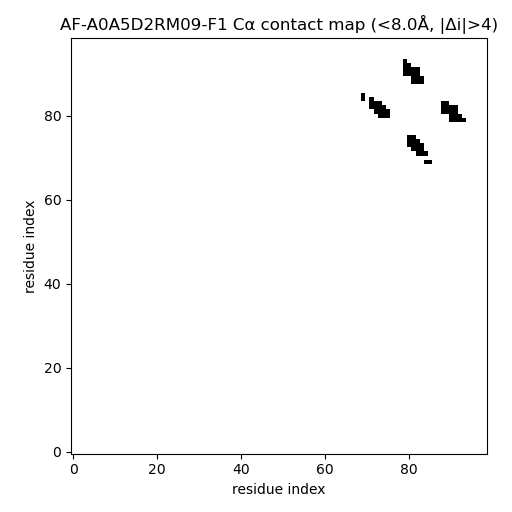68 1.00 48.75 81 PHE A N 1
ATOM 649 C CA . PHE A 1 81 ? 40.208 22.871 -44.334 1.00 48.75 81 PHE A CA 1
ATOM 650 C C . PHE A 1 81 ? 39.702 21.550 -44.925 1.00 48.75 81 PHE A C 1
ATOM 652 O O . PHE A 1 81 ? 39.275 21.502 -46.084 1.00 48.75 81 PHE A O 1
ATOM 659 N N . THR A 1 82 ? 39.773 20.461 -44.160 1.00 51.81 82 THR A N 1
ATOM 660 C CA . THR A 1 82 ? 39.340 19.136 -44.631 1.00 51.81 82 THR A CA 1
ATOM 661 C C . THR A 1 82 ? 38.212 18.610 -43.759 1.00 51.81 82 THR A C 1
ATOM 663 O O . THR A 1 82 ? 38.402 18.331 -42.580 1.00 51.81 82 THR A O 1
ATOM 666 N N . ARG A 1 83 ? 37.012 18.496 -44.338 1.00 52.91 83 ARG A N 1
ATOM 667 C CA . ARG A 1 83 ? 35.821 17.988 -43.654 1.00 52.91 83 ARG A CA 1
ATOM 668 C C . ARG A 1 83 ? 35.828 16.463 -43.708 1.00 52.91 83 ARG A C 1
ATOM 670 O O . ARG A 1 83 ? 35.847 15.882 -44.795 1.00 52.91 83 ARG A O 1
ATOM 677 N N . PHE A 1 84 ? 35.806 15.816 -42.546 1.00 51.06 84 PHE A N 1
ATOM 678 C CA . PHE A 1 84 ? 35.726 14.361 -42.439 1.00 51.06 84 PHE A CA 1
ATOM 679 C C . PHE A 1 84 ? 34.381 13.946 -41.838 1.00 51.06 84 PHE A C 1
ATOM 681 O O . PHE A 1 84 ? 34.195 14.006 -40.628 1.00 51.06 84 PHE A O 1
ATOM 688 N N . ASP A 1 85 ? 33.456 13.485 -42.683 1.00 53.19 85 ASP A N 1
ATOM 689 C CA . ASP A 1 85 ? 32.125 13.010 -42.258 1.00 53.19 85 ASP A CA 1
ATOM 690 C C . ASP A 1 85 ? 32.119 11.485 -41.981 1.00 53.19 85 ASP A C 1
ATOM 692 O O . ASP A 1 85 ? 31.094 10.807 -42.027 1.00 53.19 85 ASP A O 1
ATOM 696 N N . GLY A 1 86 ? 33.289 10.885 -41.731 1.00 51.31 86 GLY A N 1
ATOM 697 C CA . GLY A 1 86 ? 33.410 9.479 -41.333 1.00 51.31 86 GLY A CA 1
ATOM 698 C C . GLY A 1 86 ? 33.297 8.427 -42.448 1.00 51.31 86 GLY A C 1
ATOM 699 O O . GLY A 1 86 ? 33.421 7.246 -42.136 1.00 51.31 86 GLY A O 1
ATOM 700 N N . GLN A 1 87 ? 33.081 8.817 -43.712 1.00 45.06 87 GLN A N 1
ATOM 701 C CA . GLN A 1 87 ? 33.092 7.925 -44.895 1.00 45.06 87 GLN A CA 1
ATOM 702 C C . GLN A 1 87 ? 33.893 8.474 -46.091 1.00 45.06 87 GLN A C 1
ATOM 704 O O . GLN A 1 87 ? 34.343 7.700 -46.933 1.00 45.06 87 GLN A O 1
ATOM 709 N N . ARG A 1 88 ? 34.084 9.795 -46.190 1.00 47.16 88 ARG A N 1
ATOM 710 C CA . ARG A 1 88 ? 34.881 10.456 -47.236 1.00 47.16 88 ARG A CA 1
ATOM 711 C C . ARG A 1 88 ? 35.501 11.738 -46.682 1.00 47.16 88 ARG A C 1
ATOM 713 O O . ARG A 1 88 ? 34.912 12.390 -45.824 1.00 47.16 88 ARG A O 1
ATOM 720 N N . MET A 1 89 ? 36.679 12.083 -47.192 1.00 47.88 89 MET A N 1
ATOM 721 C CA . MET A 1 89 ? 37.385 13.326 -46.888 1.00 47.88 89 MET A CA 1
ATOM 722 C C . MET A 1 89 ? 37.041 14.353 -47.975 1.00 47.88 89 MET A C 1
ATOM 724 O O . MET A 1 89 ? 37.395 14.151 -49.137 1.00 47.88 89 MET A O 1
ATOM 728 N N . LEU A 1 90 ? 36.309 15.415 -47.624 1.00 54.25 90 LEU A N 1
ATOM 729 C CA . LEU A 1 90 ? 36.019 16.532 -48.530 1.00 54.25 90 LEU A CA 1
ATOM 730 C C . LEU A 1 90 ? 37.017 17.668 -48.289 1.00 54.25 90 LEU A C 1
ATOM 732 O O . LEU A 1 90 ? 37.151 18.171 -47.174 1.00 54.25 90 LEU A O 1
ATOM 736 N N . MET A 1 91 ? 37.700 18.098 -49.347 1.00 50.75 91 MET A N 1
ATOM 737 C CA . MET A 1 91 ? 38.584 19.262 -49.316 1.00 50.75 91 MET A CA 1
ATOM 738 C C . MET A 1 91 ? 37.739 20.521 -49.552 1.00 50.75 91 MET A C 1
ATOM 740 O O . MET A 1 91 ? 37.138 20.656 -50.618 1.00 50.75 91 MET A O 1
ATOM 744 N N . VAL A 1 92 ? 37.659 21.424 -48.570 1.00 55.22 92 VAL A N 1
ATOM 745 C CA . VAL A 1 92 ? 36.915 22.686 -48.704 1.00 55.22 92 VAL A CA 1
ATOM 746 C C . VAL A 1 92 ? 37.923 23.809 -48.916 1.00 55.22 92 VAL A C 1
ATOM 748 O O . VAL A 1 92 ? 38.607 24.243 -47.990 1.00 55.22 92 VAL A O 1
ATOM 751 N N . ILE A 1 93 ? 38.037 24.272 -50.161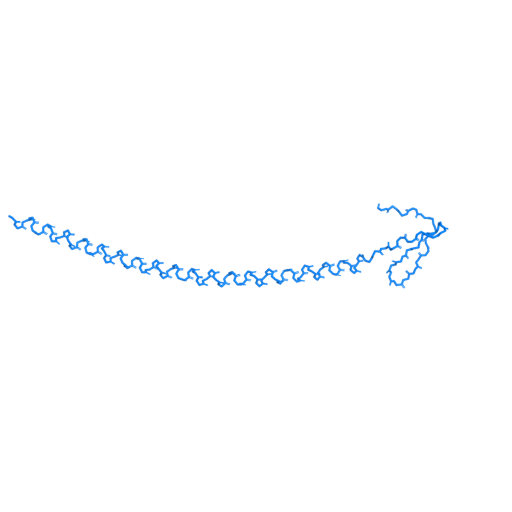 1.00 50.03 93 ILE A N 1
ATOM 752 C CA . ILE A 1 93 ? 38.879 25.415 -50.513 1.00 50.03 93 ILE A CA 1
ATOM 753 C C . ILE A 1 93 ? 38.028 26.676 -50.354 1.00 50.03 93 ILE A C 1
ATOM 755 O O . ILE A 1 93 ? 37.158 26.951 -51.173 1.00 50.03 93 ILE A O 1
ATOM 759 N N . GLY A 1 94 ? 38.281 27.429 -49.283 1.00 52.62 94 GLY A N 1
ATOM 760 C CA . GLY A 1 94 ? 37.816 28.806 -49.138 1.00 52.62 94 GLY A CA 1
ATOM 761 C C . GLY A 1 94 ? 36.321 28.982 -48.884 1.00 52.62 94 GLY A C 1
ATOM 762 O O . GLY A 1 94 ? 35.595 29.470 -49.735 1.00 52.62 94 GLY A O 1
ATOM 763 N N . THR A 1 95 ? 35.864 28.697 -47.670 1.00 47.25 95 THR A N 1
ATOM 764 C CA . THR A 1 95 ? 34.933 29.582 -46.949 1.00 47.25 95 THR A CA 1
ATOM 765 C C . THR A 1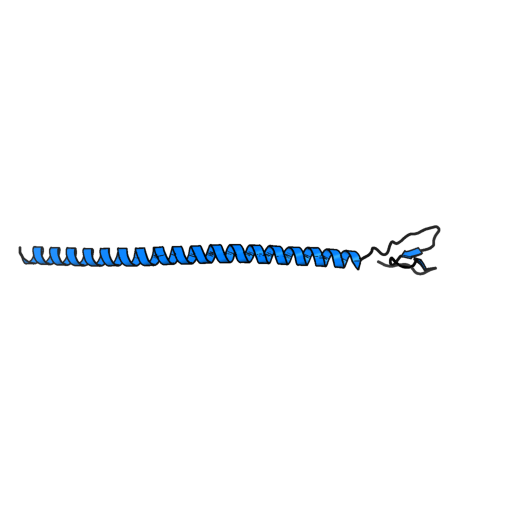 95 ? 35.026 29.259 -45.462 1.00 47.25 95 THR A C 1
ATOM 767 O O . THR A 1 95 ? 35.149 28.105 -45.066 1.00 47.25 95 THR A O 1
ATOM 770 N N . VAL A 1 96 ? 35.078 30.309 -44.647 1.00 45.16 96 VAL A N 1
ATOM 771 C CA . VAL A 1 96 ? 35.238 30.260 -43.191 1.00 45.16 96 VAL A CA 1
ATOM 772 C C . VAL A 1 96 ? 34.142 29.380 -42.587 1.00 45.16 96 VAL A C 1
ATOM 774 O O . VAL A 1 96 ? 32.966 29.732 -42.662 1.00 45.16 96 VAL A O 1
ATOM 777 N N . CYS A 1 97 ? 34.517 28.260 -41.968 1.00 41.41 97 CYS A N 1
ATOM 778 C CA . CYS A 1 97 ? 33.616 27.536 -41.078 1.00 41.41 97 CYS A CA 1
ATOM 779 C C . CYS A 1 97 ? 33.364 28.413 -39.850 1.00 41.41 97 CYS A C 1
ATOM 781 O O . CYS A 1 97 ? 34.212 28.518 -38.966 1.00 41.41 97 CYS A O 1
ATOM 783 N N . LYS A 1 98 ? 32.214 29.087 -39.817 1.00 38.09 98 LYS A N 1
ATOM 784 C CA . LYS A 1 98 ? 31.664 29.610 -38.567 1.00 38.09 98 LYS A CA 1
ATOM 785 C C . LYS A 1 98 ? 31.058 28.439 -37.795 1.00 38.09 98 LYS A C 1
ATOM 787 O O . LYS A 1 98 ? 30.265 27.695 -38.370 1.00 38.09 98 LYS A O 1
ATOM 792 N N . LEU A 1 99 ? 31.506 28.291 -36.547 1.00 44.66 99 LEU A N 1
ATOM 793 C CA . LEU A 1 99 ? 30.794 27.576 -35.486 1.00 44.66 99 LEU A CA 1
ATOM 794 C C . LEU A 1 99 ? 29.406 28.194 -35.288 1.00 44.66 99 LEU A C 1
ATOM 796 O O . LEU A 1 99 ? 29.315 29.442 -35.400 1.00 44.66 99 LEU A O 1
#

Foldseek 3Di:
DVVVVVVVVVVVVVVVVVVVVVVVVVVVVVVVVVVVVVVVVVVVVVVVVVVVVVVVVVVVVVVVVCVCPPPQPFDDDPNWTWGCPPPDIDTDDDDDDDD

Mean predicted aligned error: 14.46 Å

Organism: Gossypium tomentosum (NCBI:txid34277)

Radius of gyration: 38.76 Å; Cα contacts (8 Å, |Δi|>4): 34; chains: 1; bounding box: 78×35×98 Å

pLDDT: mean 80.22, std 21.83, range [38.09, 98.5]

Sequence (99 aa):
MENKITYLQSVISTLKDDSLLADEKLKALQEEVRLLWDVSRKNNFELHVLESEAQDTEDRMEAVNLKVEKPISCCYFNGCFTRFDGQRMLMVIGTVCKL

Solvent-accessible surface area (backbone atoms only — not comparable to full-atom values): 5765 Å² total; per-residue (Å²): 114,65,72,60,53,54,49,52,53,50,54,52,48,52,54,49,53,52,51,52,54,48,53,52,52,50,52,52,49,53,50,50,53,50,53,52,50,54,51,49,55,52,52,54,52,53,49,53,52,51,52,51,53,51,48,54,51,48,56,52,48,51,58,48,49,54,64,72,57,54,69,68,47,77,49,77,54,96,91,39,43,36,47,37,80,87,84,57,82,43,78,50,83,84,75,85,84,76,129